Protein AF-A0A914H4F0-F1 (afdb_monomer_lite)

Organism: Globodera rostochiensis (NCBI:txid31243)

Sequence (160 aa):
MLCNVCWDEVPTEHLCFCDCSMVPKSESDGSGVNDNDSNRTVPMITKVPTSRSMPSVRNVWCSTRRQHTKKCHSQSLDLGCVACCHKCNCTVGMDVPPEQEQKFCCPKCNCAFCRKCDEEWKEEHNELSCEQFAKQQQQKSDRRQLLLYRTHRDSRFKSW

Structure (mmCIF, N/CA/C/O backbone):
data_AF-A0A914H4F0-F1
#
_entry.id   AF-A0A914H4F0-F1
#
loop_
_atom_site.group_PDB
_atom_site.id
_atom_site.type_symbol
_atom_site.label_atom_id
_atom_site.label_alt_id
_atom_site.label_comp_id
_atom_site.label_asym_id
_atom_site.label_entity_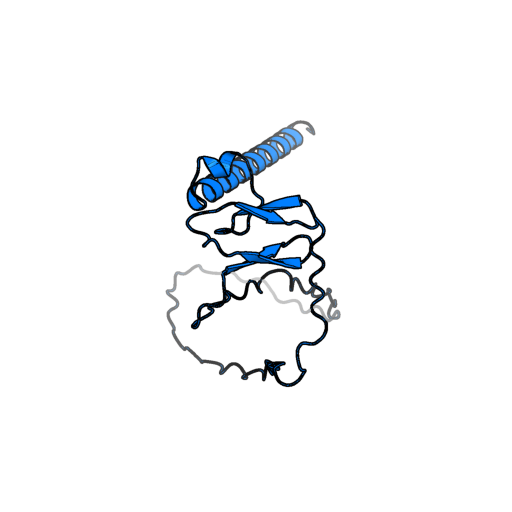id
_atom_site.label_seq_id
_atom_site.pdbx_PDB_ins_code
_atom_site.Cartn_x
_atom_site.Cartn_y
_atom_site.Cartn_z
_atom_site.occupancy
_atom_site.B_iso_or_equiv
_atom_site.auth_seq_id
_atom_site.auth_comp_id
_atom_site.auth_asym_id
_atom_site.auth_atom_id
_atom_site.pdbx_PDB_model_num
ATOM 1 N N . MET A 1 1 ? -4.370 -4.353 -28.237 1.00 38.41 1 MET A N 1
ATOM 2 C CA . MET A 1 1 ? -2.964 -4.796 -28.316 1.00 38.41 1 MET A CA 1
ATOM 3 C C . MET A 1 1 ? -2.755 -5.807 -27.204 1.00 38.41 1 MET A C 1
ATOM 5 O O . MET A 1 1 ? -2.729 -5.426 -26.044 1.00 38.41 1 MET A O 1
ATOM 9 N N . LEU A 1 2 ? -2.782 -7.092 -27.550 1.00 39.50 2 LEU A N 1
ATOM 10 C CA . LEU A 1 2 ? -2.635 -8.212 -26.621 1.00 39.50 2 LEU A CA 1
ATOM 11 C C . LEU A 1 2 ? -1.163 -8.618 -26.633 1.00 39.50 2 LEU A C 1
ATOM 13 O O . LEU A 1 2 ? -0.684 -9.082 -27.662 1.00 39.50 2 LEU A O 1
ATOM 17 N N . CYS A 1 3 ? -0.454 -8.424 -25.523 1.00 32.09 3 CYS A N 1
ATOM 18 C CA . CYS A 1 3 ? 0.887 -8.971 -25.360 1.00 32.09 3 CYS A CA 1
ATOM 19 C C . CYS A 1 3 ? 0.783 -10.226 -24.487 1.00 32.09 3 CYS A C 1
ATOM 21 O O . CYS A 1 3 ? 0.817 -10.154 -23.260 1.00 32.09 3 CYS A O 1
ATOM 23 N N . ASN A 1 4 ? 0.574 -11.368 -25.143 1.00 44.97 4 ASN A N 1
ATOM 24 C CA . ASN A 1 4 ? 0.805 -12.684 -24.561 1.00 44.97 4 ASN A CA 1
ATOM 25 C C . ASN A 1 4 ? 2.294 -12.991 -24.731 1.00 44.97 4 ASN A C 1
ATOM 27 O O . ASN A 1 4 ? 2.702 -13.481 -25.779 1.00 44.97 4 ASN A O 1
ATOM 31 N N . VAL A 1 5 ? 3.102 -12.693 -23.715 1.00 45.94 5 VAL A N 1
ATOM 32 C CA . VAL A 1 5 ? 4.416 -13.331 -23.577 1.00 45.94 5 VAL A CA 1
ATOM 33 C C . VAL A 1 5 ? 4.219 -14.505 -22.630 1.00 45.94 5 VAL A C 1
ATOM 35 O O . VAL A 1 5 ? 4.210 -14.349 -21.407 1.00 45.94 5 VAL A O 1
ATOM 38 N N . CYS A 1 6 ? 3.967 -15.672 -23.218 1.00 43.31 6 CYS A N 1
ATOM 39 C CA . CYS A 1 6 ? 4.097 -16.946 -22.532 1.00 43.31 6 CYS A CA 1
ATOM 40 C C . CYS A 1 6 ? 5.592 -17.177 -22.292 1.00 43.31 6 CYS A C 1
ATOM 42 O O . CYS A 1 6 ? 6.372 -17.209 -23.239 1.00 43.31 6 CYS A O 1
ATOM 44 N N . TRP A 1 7 ? 5.984 -17.296 -21.026 1.00 46.22 7 TRP A N 1
ATOM 45 C CA . TRP A 1 7 ? 7.289 -17.824 -20.633 1.00 46.22 7 TRP A CA 1
ATOM 46 C C . TRP A 1 7 ? 7.226 -19.354 -20.709 1.00 46.22 7 TRP A C 1
ATOM 48 O O . TRP A 1 7 ? 7.213 -20.028 -19.683 1.00 46.22 7 TRP A O 1
ATOM 58 N N . ASP A 1 8 ? 7.106 -19.889 -21.919 1.00 52.81 8 ASP A N 1
ATOM 59 C CA . ASP A 1 8 ? 7.378 -21.298 -22.190 1.00 52.81 8 ASP A CA 1
ATOM 60 C C . ASP A 1 8 ? 8.824 -21.377 -22.690 1.00 52.81 8 ASP A C 1
ATOM 62 O O . ASP A 1 8 ? 9.210 -20.619 -23.574 1.00 52.81 8 ASP A O 1
ATOM 66 N N . GLU A 1 9 ? 9.612 -22.274 -22.096 1.00 51.19 9 GLU A N 1
ATOM 67 C CA . GLU A 1 9 ? 11.025 -22.554 -22.410 1.00 51.19 9 GLU A CA 1
ATOM 68 C C . GLU A 1 9 ? 12.076 -21.654 -21.732 1.00 51.19 9 GLU A C 1
ATOM 70 O O . GLU A 1 9 ? 12.953 -21.073 -22.367 1.00 51.19 9 GLU A O 1
ATOM 75 N N . VAL A 1 10 ? 12.069 -21.616 -20.393 1.00 51.47 10 VAL A N 1
ATOM 76 C CA . VAL A 1 10 ? 13.329 -21.407 -19.657 1.00 51.47 10 VAL A CA 1
ATOM 77 C C . VAL A 1 10 ? 14.014 -22.772 -19.511 1.00 51.47 10 VAL A C 1
ATOM 79 O O . VAL A 1 10 ? 13.406 -23.674 -18.928 1.00 51.47 10 VAL A O 1
ATOM 82 N N . PRO A 1 11 ? 15.254 -22.955 -20.004 1.00 56.09 11 PRO A N 1
ATOM 83 C CA . PRO A 1 11 ? 16.016 -24.181 -19.802 1.00 56.09 11 PRO A CA 1
ATOM 84 C C . PRO A 1 11 ? 16.130 -24.500 -18.307 1.00 56.09 11 PRO A C 1
ATOM 86 O O . PRO A 1 11 ? 16.567 -23.672 -17.504 1.00 56.09 11 PRO A O 1
ATOM 89 N N . THR A 1 12 ? 15.758 -25.721 -17.920 1.00 55.56 12 THR A N 1
ATOM 90 C CA . THR A 1 12 ? 15.805 -26.232 -16.536 1.00 55.56 12 THR A CA 1
ATOM 91 C C . THR A 1 12 ? 17.198 -26.191 -15.893 1.00 55.56 12 THR A C 1
ATOM 93 O O . THR A 1 12 ? 17.323 -26.373 -14.687 1.00 55.56 12 THR A O 1
ATOM 96 N N . GLU A 1 13 ? 18.243 -25.914 -16.668 1.00 58.00 13 GLU A N 1
ATOM 97 C CA . GLU A 1 13 ? 19.637 -25.819 -16.228 1.00 58.00 13 GLU A CA 1
ATOM 98 C C . GLU A 1 13 ? 20.000 -24.506 -15.504 1.00 58.00 13 GLU A C 1
ATOM 100 O O . GLU A 1 13 ? 21.076 -24.412 -14.920 1.00 58.00 13 GLU A O 1
ATOM 105 N N . HIS A 1 14 ? 19.077 -23.539 -15.422 1.00 51.06 14 HIS A N 1
ATOM 106 C CA . HIS A 1 14 ? 19.226 -22.327 -14.597 1.00 51.06 14 HIS A CA 1
ATOM 107 C C . HIS A 1 14 ? 18.210 -22.219 -13.447 1.00 51.06 14 HIS A C 1
ATOM 109 O O . HIS A 1 14 ? 18.012 -21.143 -12.875 1.00 51.06 14 HIS A O 1
ATOM 115 N N . LEU A 1 15 ? 17.581 -23.330 -13.052 1.00 49.28 15 LEU A N 1
ATOM 116 C CA . LEU A 1 15 ? 16.865 -23.395 -11.780 1.00 49.28 15 LEU A CA 1
ATOM 117 C C . LEU A 1 15 ? 17.890 -23.437 -10.644 1.00 49.28 15 LEU A C 1
ATOM 119 O O . LEU A 1 15 ? 18.342 -24.502 -10.228 1.00 49.28 15 LEU A O 1
ATOM 123 N N . CYS A 1 16 ? 18.250 -22.264 -10.122 1.00 46.62 16 CYS A N 1
ATOM 124 C CA . CYS A 1 16 ? 18.916 -22.160 -8.832 1.00 46.62 16 CYS A CA 1
ATOM 125 C C . CYS A 1 16 ? 17.994 -22.768 -7.766 1.00 46.62 16 CYS A C 1
ATOM 127 O O . CYS A 1 16 ? 17.119 -22.095 -7.217 1.00 46.62 16 CYS A O 1
ATOM 129 N N . PHE A 1 17 ? 18.188 -24.050 -7.463 1.00 41.19 17 PHE A N 1
ATOM 130 C CA . PHE A 1 17 ? 17.743 -24.626 -6.208 1.00 41.19 17 PHE A CA 1
ATOM 131 C C . PHE A 1 17 ? 18.483 -23.871 -5.103 1.00 41.19 17 PHE A C 1
ATOM 133 O O . PHE A 1 17 ? 19.642 -24.145 -4.803 1.00 41.19 17 PHE A O 1
ATOM 140 N N . CYS A 1 18 ? 17.821 -22.880 -4.501 1.00 43.97 18 CYS A N 1
ATOM 141 C CA . CYS A 1 18 ? 18.182 -22.439 -3.162 1.00 43.97 18 CYS A CA 1
ATOM 142 C C . CYS A 1 18 ? 17.870 -23.600 -2.224 1.00 43.97 18 CYS A C 1
ATOM 144 O O . CYS A 1 18 ? 16.804 -23.651 -1.606 1.00 43.97 18 CYS A O 1
ATOM 146 N N . ASP A 1 19 ? 18.804 -24.543 -2.160 1.00 39.69 19 ASP A N 1
ATOM 147 C CA . ASP A 1 19 ? 18.844 -25.573 -1.150 1.00 39.69 19 ASP A CA 1
ATOM 148 C C . ASP A 1 19 ? 18.982 -24.841 0.185 1.00 39.69 19 ASP A C 1
ATOM 150 O O . ASP A 1 19 ? 20.044 -24.340 0.563 1.00 39.69 19 ASP A O 1
ATOM 154 N N . CYS A 1 20 ? 17.848 -24.645 0.856 1.00 42.12 20 CYS A N 1
ATOM 155 C CA . CYS A 1 20 ? 17.791 -24.097 2.198 1.00 42.12 20 CYS A CA 1
ATOM 156 C C . CYS A 1 20 ? 18.299 -25.181 3.150 1.00 42.12 20 CYS A C 1
ATOM 158 O O . CYS A 1 20 ? 17.543 -25.691 3.975 1.00 42.12 20 CYS A O 1
ATOM 160 N N . SER A 1 21 ? 19.580 -25.535 3.022 1.00 44.53 21 SER A N 1
ATOM 161 C CA . SER A 1 21 ? 20.319 -26.226 4.062 1.00 44.53 21 SER A CA 1
ATOM 162 C C . SER A 1 21 ? 20.188 -25.362 5.303 1.00 44.53 21 SER A C 1
ATOM 164 O O . SER A 1 21 ? 20.742 -24.264 5.389 1.00 44.53 21 SER A O 1
ATOM 166 N N . MET A 1 22 ? 19.341 -25.815 6.223 1.00 50.06 22 MET A N 1
ATOM 167 C CA . MET A 1 22 ? 19.178 -25.190 7.518 1.00 50.06 22 MET A CA 1
ATOM 168 C C . MET A 1 22 ? 20.540 -25.235 8.196 1.00 50.06 22 MET A C 1
ATOM 170 O O . MET A 1 22 ? 20.960 -26.282 8.677 1.00 50.06 22 MET A O 1
ATOM 174 N N . VAL A 1 23 ? 21.248 -24.108 8.201 1.00 53.09 23 VAL A N 1
ATOM 175 C CA . VAL A 1 23 ? 22.393 -23.924 9.085 1.00 53.09 23 VAL A CA 1
ATOM 176 C C . VAL A 1 23 ? 21.824 -24.038 10.500 1.00 53.09 23 VAL A C 1
ATOM 178 O O . VAL A 1 23 ? 20.958 -23.227 10.852 1.00 53.09 23 VAL A O 1
ATOM 181 N N . PRO A 1 24 ? 22.215 -25.047 11.301 1.00 51.94 24 PRO A N 1
ATOM 182 C CA . PRO A 1 24 ? 21.805 -25.093 12.692 1.00 51.94 24 PRO A CA 1
ATOM 183 C C . PRO A 1 24 ? 22.274 -23.795 13.348 1.00 51.94 24 PRO A C 1
ATOM 185 O O . PRO A 1 24 ? 23.445 -23.426 13.258 1.00 51.94 24 PRO A O 1
ATOM 188 N N . LYS A 1 25 ? 21.326 -23.065 13.941 1.00 51.50 25 LYS A N 1
ATOM 189 C CA . LYS A 1 25 ? 21.609 -21.882 14.752 1.00 51.50 25 LYS A CA 1
ATOM 190 C C . LYS A 1 25 ? 22.612 -22.289 15.823 1.00 51.50 25 LYS A C 1
ATOM 192 O O . LYS A 1 25 ? 22.267 -23.058 16.713 1.00 51.50 25 LYS A O 1
ATOM 197 N N . SER A 1 26 ? 23.825 -21.763 15.732 1.00 64.56 26 SER A N 1
ATOM 198 C CA . SER A 1 26 ? 24.769 -21.765 16.837 1.00 64.56 26 SER A CA 1
ATOM 199 C C . SER A 1 26 ? 24.114 -21.017 17.995 1.00 64.56 26 SER A C 1
ATOM 201 O O . SER A 1 26 ? 23.780 -19.836 17.871 1.00 64.56 26 SER A O 1
ATOM 203 N N . GLU A 1 27 ? 23.864 -21.726 19.087 1.00 52.28 27 GLU A N 1
ATOM 204 C CA . GLU A 1 27 ? 23.436 -21.148 20.352 1.00 52.28 27 GLU A CA 1
ATOM 205 C C . GLU A 1 27 ? 24.619 -20.349 20.904 1.00 52.28 27 GLU A C 1
ATOM 207 O O . GLU A 1 27 ? 25.618 -20.901 21.358 1.00 52.28 27 GLU A O 1
ATOM 212 N N . SER A 1 28 ? 24.555 -19.027 20.764 1.00 65.12 28 SER A N 1
ATOM 213 C CA . SER A 1 28 ? 25.508 -18.126 21.400 1.00 65.12 28 SER A CA 1
ATOM 214 C C . SER A 1 28 ? 25.065 -17.912 22.843 1.00 65.12 28 SER A C 1
ATOM 216 O O . SER A 1 28 ? 24.189 -17.086 23.106 1.00 65.12 28 SER A O 1
ATOM 218 N N . ASP A 1 29 ? 25.675 -18.653 23.767 1.00 56.97 29 ASP A N 1
ATOM 219 C CA . ASP A 1 29 ? 25.599 -18.406 25.206 1.00 56.97 29 ASP A CA 1
ATOM 220 C C . ASP A 1 29 ? 26.233 -17.046 25.537 1.00 56.97 29 ASP A C 1
ATOM 222 O O . ASP A 1 29 ? 27.433 -16.908 25.774 1.00 56.97 29 ASP A O 1
ATOM 226 N N . GLY A 1 30 ? 25.405 -16.004 25.515 1.00 55.81 30 GLY A N 1
ATOM 227 C CA . GLY A 1 30 ? 25.743 -14.670 25.994 1.00 55.81 30 GLY A CA 1
ATOM 228 C C . GLY A 1 30 ? 25.376 -14.526 27.464 1.00 55.81 30 GLY A C 1
ATOM 229 O O . GLY A 1 30 ? 24.284 -14.062 27.786 1.00 55.81 30 GLY A O 1
ATOM 230 N N . SER A 1 31 ? 26.292 -14.915 28.351 1.00 58.12 31 SER A N 1
ATOM 231 C CA . SER A 1 31 ? 26.222 -14.604 29.780 1.00 58.12 31 SER A CA 1
ATOM 232 C C . SER A 1 31 ? 26.331 -13.089 29.996 1.00 58.12 31 SER A C 1
ATOM 234 O O . SER A 1 31 ? 27.234 -12.461 29.439 1.00 58.12 31 SER A O 1
ATOM 236 N N . GLY A 1 32 ? 25.471 -12.504 30.828 1.00 52.78 32 GLY A N 1
ATOM 237 C CA . GLY A 1 32 ? 25.530 -11.074 31.134 1.00 52.78 32 GLY A CA 1
ATOM 238 C C . GLY A 1 32 ? 24.548 -10.652 32.218 1.00 52.78 32 GLY A C 1
ATOM 239 O O . GLY A 1 32 ? 23.551 -10.001 31.937 1.00 52.78 32 GLY A O 1
ATOM 240 N N . VAL A 1 33 ? 24.853 -11.078 33.443 1.00 61.09 33 VAL A N 1
ATOM 241 C CA . VAL A 1 33 ? 24.340 -10.594 34.736 1.00 61.09 33 VAL A CA 1
ATOM 242 C C . VAL A 1 33 ? 24.132 -9.074 34.783 1.00 61.09 33 VAL A C 1
ATOM 244 O O . VAL A 1 33 ? 24.962 -8.329 34.265 1.00 61.09 33 VAL A O 1
ATOM 247 N N . ASN A 1 34 ? 23.049 -8.635 35.442 1.00 53.00 34 ASN A N 1
ATOM 248 C CA . ASN A 1 34 ? 23.068 -7.735 36.611 1.00 53.00 34 ASN A CA 1
ATOM 249 C C . ASN A 1 34 ? 21.627 -7.416 37.052 1.00 53.00 34 ASN A C 1
ATOM 251 O O . ASN A 1 34 ? 21.018 -6.448 36.595 1.00 53.00 34 ASN A O 1
ATOM 255 N N . ASP A 1 35 ? 21.102 -8.228 37.970 1.00 52.12 35 ASP A N 1
ATOM 256 C CA . ASP A 1 35 ? 19.924 -7.895 38.765 1.00 52.12 35 ASP A CA 1
ATOM 257 C C . ASP A 1 35 ? 20.312 -6.838 39.805 1.00 52.12 35 ASP A C 1
ATOM 259 O O . ASP A 1 35 ? 21.200 -7.064 40.628 1.00 52.12 35 ASP A O 1
ATOM 263 N N . ASN A 1 36 ? 19.656 -5.676 39.761 1.00 67.25 36 ASN A N 1
ATOM 264 C CA . ASN A 1 36 ? 19.693 -4.726 40.864 1.00 67.25 36 ASN A CA 1
ATOM 265 C C . ASN A 1 36 ? 18.436 -4.897 41.717 1.00 67.25 36 ASN A C 1
ATOM 267 O O . ASN A 1 36 ? 17.303 -4.755 41.253 1.00 67.25 36 ASN A O 1
ATOM 271 N N . ASP A 1 37 ? 18.710 -5.225 42.968 1.00 51.16 37 ASP A N 1
ATOM 272 C CA . ASP A 1 37 ? 17.818 -5.612 44.041 1.00 51.16 37 ASP A CA 1
ATOM 273 C C . ASP A 1 37 ? 17.066 -4.394 44.602 1.00 51.16 37 ASP A C 1
ATOM 275 O O . ASP A 1 37 ? 17.653 -3.345 44.883 1.00 51.16 37 ASP A O 1
ATOM 279 N N . SER A 1 38 ? 15.755 -4.517 44.797 1.00 63.28 38 SER A N 1
ATOM 280 C CA . SER A 1 38 ? 15.000 -3.650 45.707 1.00 63.28 38 SER A CA 1
ATOM 281 C C . SER A 1 38 ? 13.746 -4.368 46.193 1.00 63.28 38 SER A C 1
ATOM 283 O O . SER A 1 38 ? 12.627 -4.126 45.751 1.00 63.28 38 SER A O 1
ATOM 285 N N . ASN A 1 39 ? 13.990 -5.276 47.137 1.00 65.44 39 ASN A N 1
ATOM 286 C CA . ASN A 1 39 ? 13.369 -5.286 48.460 1.00 65.44 39 ASN A CA 1
ATOM 287 C C . ASN A 1 39 ? 11.844 -5.053 48.522 1.00 65.44 39 ASN A C 1
ATOM 289 O O . ASN A 1 39 ? 11.372 -3.914 48.583 1.00 65.44 39 ASN A O 1
ATOM 293 N N . ARG A 1 40 ? 11.075 -6.139 48.696 1.00 51.97 40 ARG A N 1
ATOM 294 C CA . ARG A 1 40 ? 9.855 -6.066 49.512 1.00 51.97 40 ARG A CA 1
ATOM 295 C C . ARG A 1 40 ? 9.515 -7.385 50.206 1.00 51.97 40 ARG A C 1
ATOM 297 O O . ARG A 1 40 ? 9.262 -8.409 49.581 1.00 51.97 40 ARG A O 1
ATOM 304 N N . THR A 1 41 ? 9.503 -7.287 51.527 1.00 57.72 41 THR A N 1
ATOM 305 C CA . THR A 1 41 ? 9.295 -8.315 52.547 1.00 57.72 41 THR A CA 1
ATOM 306 C C . THR A 1 41 ? 7.896 -8.962 52.538 1.00 57.72 41 THR A C 1
ATOM 308 O O . THR A 1 41 ? 6.893 -8.322 52.229 1.00 57.72 41 THR A O 1
ATOM 311 N N . VAL A 1 42 ? 7.907 -10.244 52.926 1.00 54.25 42 VAL A N 1
ATOM 312 C CA . VAL A 1 42 ? 6.892 -11.326 53.023 1.00 54.25 42 VAL A CA 1
ATOM 313 C C . VAL A 1 42 ? 5.668 -11.014 53.932 1.00 54.25 42 VAL A C 1
ATOM 315 O O . VAL A 1 42 ? 5.738 -10.070 54.719 1.00 54.25 42 VAL A O 1
ATOM 318 N N . PRO A 1 43 ? 4.567 -11.813 53.908 1.00 61.06 43 PRO A N 1
ATOM 319 C CA . PRO A 1 43 ? 4.521 -13.018 54.760 1.00 61.06 43 PRO A CA 1
ATOM 320 C C . PRO A 1 43 ? 3.870 -14.284 54.149 1.00 61.06 43 PRO A C 1
ATOM 322 O O . PRO A 1 43 ? 3.130 -14.254 53.169 1.00 61.06 43 PRO A O 1
ATOM 325 N N . MET A 1 44 ? 4.223 -15.410 54.779 1.00 53.19 44 MET A N 1
ATOM 326 C CA . MET A 1 44 ? 3.903 -16.809 54.472 1.00 53.19 44 MET A CA 1
ATOM 327 C C . MET A 1 44 ? 2.418 -17.170 54.581 1.00 53.19 44 MET A C 1
ATOM 329 O O . MET A 1 44 ? 1.819 -16.840 55.599 1.00 53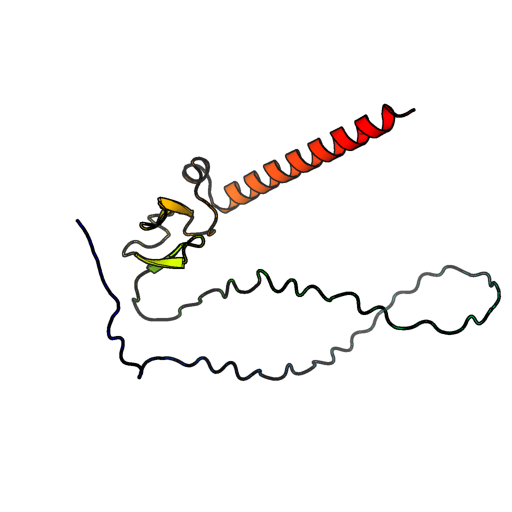.19 44 MET A O 1
ATOM 333 N N . ILE A 1 45 ? 1.901 -18.005 53.660 1.00 48.09 45 ILE A N 1
ATOM 334 C CA . ILE A 1 45 ? 0.775 -18.929 53.914 1.00 48.09 45 ILE A CA 1
ATOM 335 C C . ILE A 1 45 ? 0.960 -20.250 53.125 1.00 48.09 45 ILE A C 1
ATOM 337 O O . ILE A 1 45 ? 0.965 -20.280 51.900 1.00 48.09 45 ILE A O 1
ATOM 341 N N . THR A 1 46 ? 1.156 -21.315 53.905 1.00 44.59 46 THR A N 1
ATOM 342 C CA . THR A 1 46 ? 0.642 -22.701 53.843 1.00 44.59 46 THR A CA 1
ATOM 343 C C . THR A 1 46 ? 0.526 -23.472 52.513 1.00 44.59 46 THR A C 1
ATOM 345 O O . THR A 1 46 ? -0.207 -23.123 51.595 1.00 44.59 46 THR A O 1
ATOM 348 N N . LYS A 1 47 ? 1.186 -24.641 52.501 1.00 53.56 47 LYS A N 1
ATOM 349 C CA . LYS A 1 47 ? 1.148 -25.699 51.478 1.00 53.56 47 LYS A CA 1
ATOM 350 C C . LYS A 1 47 ? -0.173 -26.488 51.503 1.00 53.56 47 LYS A C 1
ATOM 352 O O . LYS A 1 47 ? -0.597 -26.914 52.573 1.00 53.56 47 LYS A O 1
ATOM 357 N N . VAL A 1 48 ? -0.708 -26.814 50.323 1.00 60.88 48 VAL A N 1
ATOM 358 C CA . VAL A 1 48 ? -1.612 -27.957 50.075 1.00 60.88 48 VAL A CA 1
ATOM 359 C C . VAL A 1 48 ? -1.181 -28.623 48.758 1.00 60.88 48 VAL A C 1
ATOM 361 O O . VAL A 1 48 ? -0.972 -27.904 47.780 1.00 60.88 48 VAL A O 1
ATOM 364 N N . PRO A 1 49 ? -1.022 -29.959 48.686 1.00 58.22 49 PRO A N 1
ATOM 365 C CA . PRO A 1 49 ? -0.740 -30.649 47.436 1.00 58.22 49 PRO A CA 1
ATOM 366 C C . PR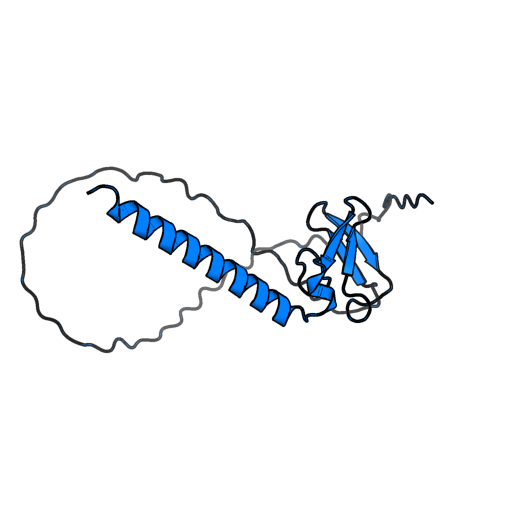O A 1 49 ? -2.053 -31.115 46.792 1.00 58.22 49 PRO A C 1
ATOM 368 O O . PRO A 1 49 ? -2.737 -31.976 47.339 1.00 58.22 49 PRO A O 1
ATOM 371 N N . THR A 1 50 ? -2.379 -30.591 45.608 1.00 55.34 50 THR A N 1
ATOM 372 C CA . THR A 1 50 ? -3.462 -31.132 44.773 1.00 55.34 50 THR A CA 1
ATOM 373 C C . THR A 1 50 ? -2.880 -31.681 43.481 1.00 55.34 50 THR A C 1
ATOM 375 O O . THR A 1 50 ? -2.179 -31.010 42.726 1.00 55.34 50 THR A O 1
ATOM 378 N N . SER A 1 51 ? -3.150 -32.961 43.291 1.00 56.38 51 SER A N 1
ATOM 379 C CA . SER A 1 51 ? -2.704 -33.843 42.232 1.00 56.38 51 SER A CA 1
ATOM 380 C C . SER A 1 51 ? -3.316 -33.522 40.863 1.00 56.38 51 SER A C 1
ATOM 382 O O . SER A 1 51 ? -4.490 -33.198 40.741 1.00 56.38 51 SER A O 1
ATOM 384 N N . ARG A 1 52 ? -2.468 -33.708 39.840 1.00 53.44 52 ARG A N 1
ATOM 385 C CA . ARG A 1 52 ? -2.729 -34.203 38.472 1.00 53.44 52 ARG A CA 1
ATOM 386 C C . ARG A 1 52 ? -4.022 -33.762 37.764 1.00 53.44 52 ARG A C 1
ATOM 388 O O . ARG A 1 52 ? -5.094 -34.292 38.023 1.00 53.44 52 ARG A O 1
ATOM 395 N N . SER A 1 53 ? -3.854 -33.011 36.674 1.00 47.69 53 SER A N 1
ATOM 396 C CA . SER A 1 53 ? -4.644 -33.206 35.451 1.00 47.69 53 SER A CA 1
ATOM 397 C C . SER A 1 53 ? -3.851 -32.758 34.215 1.00 47.69 53 SER A C 1
ATOM 399 O O . SER A 1 53 ? -2.988 -31.891 34.298 1.00 47.69 53 SER A O 1
ATOM 401 N N . MET A 1 54 ? -4.1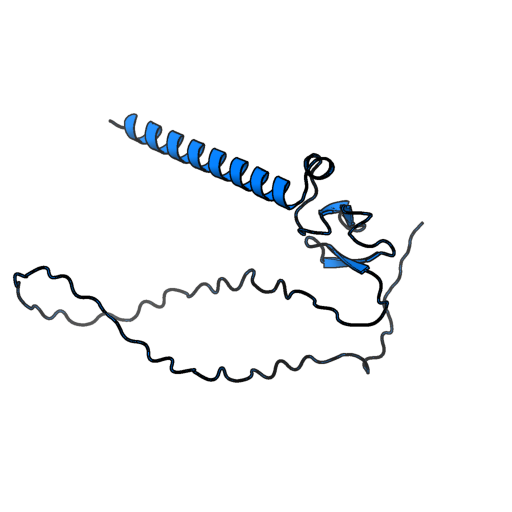00 -33.453 33.110 1.00 47.09 54 MET A N 1
ATOM 402 C CA . MET A 1 54 ? -3.295 -33.621 31.895 1.00 47.09 54 MET A CA 1
ATOM 403 C C . MET A 1 54 ? -3.049 -32.352 31.051 1.00 47.09 54 MET A C 1
ATOM 405 O O . MET A 1 54 ? -3.784 -31.371 31.176 1.00 47.09 54 MET A O 1
ATOM 409 N N . PRO A 1 55 ? -2.053 -32.371 30.136 1.00 45.44 55 PRO A N 1
ATOM 410 C CA . PRO A 1 55 ? -1.789 -31.256 29.234 1.00 45.44 55 PRO A CA 1
ATOM 411 C C . PRO A 1 55 ? -2.952 -31.053 28.258 1.00 45.44 55 PRO A C 1
ATOM 413 O O . PRO A 1 55 ? -3.255 -31.902 27.421 1.00 45.44 55 PRO A O 1
ATOM 416 N N . SER A 1 56 ? -3.593 -29.889 28.347 1.00 49.41 56 SER A N 1
ATOM 417 C CA . SER A 1 56 ? -4.492 -29.407 27.305 1.00 49.41 56 SER A CA 1
ATOM 418 C C . SER A 1 56 ? -3.641 -28.998 26.107 1.00 49.41 56 SER A C 1
ATOM 420 O O . SER A 1 56 ? -2.948 -27.980 26.137 1.00 49.41 56 SER A O 1
ATOM 422 N N . VAL A 1 57 ? -3.684 -29.819 25.059 1.00 53.72 57 VAL A N 1
ATOM 423 C CA . VAL A 1 57 ? -3.123 -29.529 23.739 1.00 53.72 57 VAL A CA 1
ATOM 424 C C . VAL A 1 57 ? -3.948 -28.395 23.129 1.00 53.72 57 VAL A C 1
ATOM 426 O O . VAL A 1 57 ? -4.878 -28.607 22.355 1.00 53.72 57 VAL A O 1
ATOM 429 N N . ARG A 1 58 ? -3.672 -27.158 23.547 1.00 47.47 58 ARG A N 1
ATOM 430 C CA . ARG A 1 58 ? -4.193 -25.976 22.870 1.00 47.47 58 ARG A CA 1
ATOM 431 C C . ARG A 1 58 ? -3.335 -25.749 21.643 1.00 47.47 58 ARG A C 1
ATOM 433 O O . ARG A 1 58 ? -2.192 -25.319 21.744 1.00 47.47 58 ARG A O 1
ATOM 440 N N . ASN A 1 59 ? -3.932 -26.099 20.510 1.00 44.44 59 ASN A N 1
ATOM 441 C CA . ASN A 1 59 ? -3.556 -25.751 19.150 1.00 44.44 59 ASN A CA 1
ATOM 442 C C . ASN A 1 59 ? -2.656 -24.513 19.103 1.00 44.44 59 ASN A C 1
ATOM 444 O O . ASN A 1 59 ? -3.123 -23.379 19.234 1.00 44.44 59 ASN A O 1
ATOM 448 N N . VAL A 1 60 ? -1.362 -24.754 18.891 1.00 41.66 60 VAL A N 1
ATOM 449 C CA . VAL A 1 60 ? -0.432 -23.740 18.412 1.00 41.66 60 VAL A CA 1
ATOM 450 C C . VAL A 1 60 ? -0.912 -23.394 17.013 1.00 41.66 60 VAL A C 1
ATOM 452 O O . VAL A 1 60 ? -0.588 -24.057 16.030 1.00 41.66 60 VAL A O 1
ATOM 455 N N . TRP A 1 61 ? -1.775 -22.388 16.930 1.00 38.41 61 TRP A N 1
ATOM 456 C CA . TRP A 1 61 ? -2.109 -21.772 15.666 1.00 38.41 61 TRP A CA 1
ATOM 457 C C . TRP A 1 61 ? -0.823 -21.110 15.183 1.00 38.41 61 TRP A C 1
ATOM 459 O O . TRP A 1 61 ? -0.434 -20.044 15.662 1.00 38.41 61 TRP A O 1
ATOM 469 N N . CYS A 1 62 ? -0.116 -21.807 14.293 1.00 37.81 62 CYS A N 1
ATOM 470 C CA . CYS A 1 62 ? 1.033 -21.288 13.574 1.00 37.81 62 CYS A CA 1
ATOM 471 C C . CYS A 1 62 ? 0.577 -20.048 12.800 1.00 37.81 62 CYS A C 1
ATOM 473 O O . CYS A 1 62 ? 0.105 -20.121 11.666 1.00 37.81 62 CYS A O 1
ATOM 475 N N . SER A 1 63 ? 0.708 -18.888 13.436 1.00 37.47 63 SER A N 1
ATOM 476 C CA . SER A 1 63 ? 0.666 -17.581 12.794 1.00 37.47 63 SER A CA 1
ATOM 477 C C . SER A 1 63 ? 1.966 -17.380 12.018 1.00 37.47 63 SER A C 1
ATOM 479 O O . SER A 1 63 ? 2.697 -16.422 12.232 1.00 37.47 63 SER A O 1
ATOM 481 N N . THR A 1 64 ? 2.273 -18.286 11.092 1.00 45.81 64 THR A N 1
ATOM 482 C CA . THR A 1 64 ? 3.388 -18.147 10.148 1.00 45.81 64 THR A CA 1
ATOM 483 C C . THR A 1 64 ? 2.923 -17.315 8.953 1.00 45.81 64 THR A C 1
ATOM 485 O O . THR A 1 64 ? 3.093 -17.681 7.793 1.00 45.81 64 THR A O 1
ATOM 488 N N . ARG A 1 65 ? 2.254 -16.188 9.227 1.00 48.84 65 ARG A N 1
ATOM 489 C CA . ARG A 1 65 ? 1.775 -15.251 8.210 1.00 48.84 65 ARG A CA 1
ATOM 490 C C . ARG A 1 65 ? 2.486 -13.918 8.411 1.00 48.84 65 ARG A C 1
ATOM 492 O O . ARG A 1 65 ? 2.228 -13.230 9.388 1.00 48.84 65 ARG A O 1
ATOM 499 N N . ARG A 1 66 ? 3.313 -13.565 7.419 1.00 48.44 66 ARG A N 1
ATOM 500 C CA . ARG A 1 66 ? 4.044 -12.294 7.226 1.00 48.44 66 ARG A CA 1
ATOM 501 C C . ARG A 1 66 ? 5.335 -12.103 8.029 1.00 48.44 66 ARG A C 1
ATOM 503 O O . ARG A 1 66 ? 5.389 -11.229 8.877 1.00 48.44 66 ARG A O 1
ATOM 510 N N . GLN A 1 67 ? 6.407 -12.811 7.669 1.00 43.69 67 GLN A N 1
ATOM 511 C CA . GLN A 1 67 ? 7.773 -12.254 7.799 1.00 43.69 67 GLN A CA 1
ATOM 512 C C . GLN A 1 67 ? 8.695 -12.547 6.599 1.00 43.69 67 GLN A C 1
ATOM 514 O O . GLN A 1 67 ? 9.882 -12.255 6.640 1.00 43.69 67 GLN A O 1
ATOM 519 N N . HIS A 1 68 ? 8.164 -13.048 5.480 1.00 44.22 68 HIS A N 1
ATOM 520 C CA . HIS A 1 68 ? 8.935 -13.214 4.243 1.00 44.22 68 HIS A CA 1
ATOM 521 C C . HIS A 1 68 ? 8.620 -12.114 3.221 1.00 44.22 68 HIS A C 1
ATOM 523 O O . HIS A 1 68 ? 8.338 -12.397 2.065 1.00 44.22 68 HIS A O 1
ATOM 529 N N . THR A 1 69 ? 8.728 -10.843 3.608 1.00 46.97 69 THR A N 1
ATOM 530 C CA . THR A 1 69 ? 9.231 -9.845 2.652 1.00 46.97 69 THR A CA 1
ATOM 531 C C . THR A 1 69 ? 10.749 -9.941 2.722 1.00 46.97 69 THR A C 1
ATOM 533 O O . THR A 1 69 ? 11.420 -9.104 3.326 1.00 46.97 69 THR A O 1
ATOM 536 N N . LYS A 1 70 ? 11.288 -11.051 2.194 1.00 46.50 70 LYS A N 1
ATOM 537 C CA . LYS A 1 70 ? 12.719 -11.170 1.921 1.00 46.50 70 LYS A CA 1
ATOM 538 C C . LYS A 1 70 ? 13.048 -9.979 1.035 1.00 46.50 70 LYS A C 1
ATOM 540 O O . LYS A 1 70 ? 12.611 -9.919 -0.107 1.00 46.50 70 LYS A O 1
ATOM 545 N N . LYS A 1 71 ? 13.737 -9.006 1.621 1.00 44.91 71 LYS A N 1
ATOM 546 C CA . LYS A 1 71 ? 14.301 -7.848 0.946 1.00 44.91 71 LYS A CA 1
ATOM 547 C C . LYS A 1 71 ? 15.161 -8.412 -0.182 1.00 44.91 71 LYS A C 1
ATOM 549 O O . LYS A 1 71 ? 16.213 -8.985 0.095 1.00 44.91 71 LYS A O 1
ATOM 554 N N . CYS A 1 72 ? 14.668 -8.358 -1.417 1.00 44.75 72 CYS A N 1
ATOM 555 C CA . CYS A 1 72 ? 15.426 -8.740 -2.599 1.00 44.75 72 CYS A CA 1
ATOM 556 C C . CYS A 1 72 ? 16.563 -7.725 -2.751 1.00 44.75 72 CYS A C 1
ATOM 558 O O . CYS A 1 72 ? 16.443 -6.745 -3.474 1.00 44.75 72 CYS A O 1
ATOM 560 N N . HIS A 1 73 ? 17.649 -7.917 -2.003 1.00 42.47 73 HIS A N 1
ATOM 561 C CA . HIS A 1 73 ? 18.921 -7.260 -2.263 1.00 42.47 73 HIS A CA 1
ATOM 562 C C . HIS A 1 73 ? 19.519 -7.933 -3.501 1.00 42.47 73 HIS A C 1
ATOM 564 O O . HIS A 1 73 ? 20.354 -8.828 -3.402 1.00 42.47 73 HIS A O 1
ATOM 570 N N . SER A 1 74 ? 19.033 -7.540 -4.675 1.00 48.72 74 SER A N 1
ATOM 571 C CA . SER A 1 74 ? 19.660 -7.847 -5.954 1.00 48.72 74 SER A CA 1
ATOM 572 C C . SER A 1 74 ? 20.912 -6.984 -6.081 1.00 48.72 74 SER A C 1
ATOM 574 O O . SER A 1 74 ? 20.848 -5.812 -6.451 1.00 48.72 74 SER A O 1
ATOM 576 N N . GLN A 1 75 ? 22.060 -7.545 -5.710 1.00 50.28 75 GLN A N 1
ATOM 577 C CA . GLN A 1 75 ? 23.331 -7.041 -6.206 1.00 50.28 75 GLN A CA 1
ATOM 578 C C . GLN A 1 75 ? 23.529 -7.575 -7.629 1.00 50.28 75 GLN A C 1
ATOM 580 O O . GLN A 1 75 ? 23.518 -8.785 -7.831 1.00 50.28 75 GLN A O 1
ATOM 585 N N . SER A 1 76 ? 23.808 -6.654 -8.552 1.00 56.06 76 SER A N 1
ATOM 586 C CA . SER A 1 76 ? 24.515 -6.868 -9.821 1.00 56.06 76 SER A CA 1
ATOM 587 C C . SER A 1 76 ? 23.707 -7.205 -11.084 1.00 56.06 76 SER A C 1
ATOM 589 O O . SER A 1 76 ? 22.897 -8.128 -11.113 1.00 56.06 76 SER A O 1
ATOM 591 N N . LEU A 1 77 ? 24.116 -6.481 -12.138 1.00 49.00 77 LEU A N 1
ATOM 592 C CA . LEU A 1 77 ? 23.754 -6.511 -13.561 1.00 49.00 77 LEU A CA 1
ATOM 593 C C . LEU A 1 77 ? 22.406 -5.860 -13.875 1.00 49.00 77 LEU A C 1
ATOM 595 O O . LEU A 1 77 ? 21.474 -6.008 -13.099 1.00 49.00 77 LEU A O 1
ATOM 599 N N . ASP A 1 78 ? 22.341 -5.112 -14.985 1.00 61.22 78 ASP A N 1
ATOM 600 C CA . ASP A 1 78 ? 21.203 -4.344 -15.534 1.00 61.22 78 ASP A CA 1
ATOM 601 C C . ASP A 1 78 ? 19.948 -5.201 -15.838 1.00 61.22 78 ASP A C 1
ATOM 603 O O . ASP A 1 78 ? 19.363 -5.162 -16.919 1.00 61.22 78 ASP A O 1
ATOM 607 N N . LEU A 1 79 ? 19.517 -6.023 -14.884 1.00 60.41 79 LEU A N 1
ATOM 608 C CA . LEU A 1 79 ? 18.224 -6.673 -14.864 1.00 60.41 79 LEU A CA 1
ATOM 609 C C . LEU A 1 79 ? 17.217 -5.593 -14.479 1.00 60.41 79 LEU A C 1
ATOM 611 O O . LEU A 1 79 ? 17.179 -5.149 -13.331 1.00 60.41 79 LEU A O 1
ATOM 615 N N . GLY A 1 80 ? 16.442 -5.154 -15.470 1.00 73.06 80 GLY A N 1
ATOM 616 C CA . GLY A 1 80 ? 15.430 -4.109 -15.334 1.00 73.06 80 GLY A CA 1
ATOM 617 C C . GLY A 1 80 ? 14.547 -4.261 -14.093 1.00 73.06 80 GLY A C 1
ATOM 618 O O . GLY A 1 80 ? 14.362 -5.347 -13.541 1.00 73.06 80 GLY A O 1
ATOM 619 N N . CYS A 1 81 ? 13.988 -3.141 -13.638 1.00 84.88 81 CYS A N 1
ATOM 620 C CA . CYS A 1 81 ? 13.185 -3.095 -12.424 1.00 84.88 81 CYS A CA 1
ATOM 621 C C . CYS A 1 81 ? 11.944 -3.982 -12.572 1.00 84.88 81 CYS A C 1
ATOM 623 O O . CYS A 1 81 ? 11.036 -3.671 -13.336 1.00 84.88 81 CYS A O 1
ATOM 625 N N . VAL A 1 82 ? 11.859 -5.069 -11.810 1.00 90.62 82 VAL A N 1
ATOM 626 C CA . VAL A 1 82 ? 10.683 -5.944 -11.814 1.00 90.62 82 VAL A CA 1
ATOM 627 C C . VAL A 1 82 ? 9.727 -5.543 -10.688 1.00 90.62 82 VAL A C 1
ATOM 629 O O . VAL A 1 82 ? 10.133 -5.444 -9.532 1.00 90.62 82 VAL A O 1
ATOM 632 N N . ALA A 1 83 ? 8.449 -5.334 -11.012 1.00 92.06 83 ALA A N 1
ATOM 633 C CA . ALA A 1 83 ? 7.382 -5.063 -10.050 1.00 92.06 83 ALA A CA 1
ATOM 634 C C . ALA A 1 83 ? 6.416 -6.253 -9.951 1.00 92.06 83 ALA A C 1
ATOM 636 O O . ALA A 1 83 ? 6.040 -6.853 -10.960 1.00 92.06 83 ALA A O 1
ATOM 637 N N . CYS A 1 84 ? 5.976 -6.578 -8.733 1.00 93.25 84 CYS A N 1
ATOM 638 C CA . CYS A 1 84 ? 5.081 -7.704 -8.465 1.00 93.25 84 CYS A CA 1
ATOM 639 C C . CYS A 1 84 ? 3.785 -7.233 -7.798 1.00 93.25 84 CYS A C 1
ATOM 641 O O . CYS A 1 84 ? 3.805 -6.528 -6.794 1.00 93.25 84 CYS A O 1
ATOM 643 N N . CYS A 1 85 ? 2.632 -7.664 -8.310 1.00 95.50 85 CYS A N 1
ATOM 644 C CA . CYS A 1 85 ? 1.341 -7.358 -7.695 1.00 95.50 85 CYS A CA 1
ATOM 645 C C . CYS A 1 85 ? 1.047 -8.271 -6.494 1.00 95.50 85 CYS A C 1
ATOM 647 O O . CYS A 1 85 ? 0.887 -9.474 -6.671 1.00 95.50 85 CYS A O 1
ATOM 649 N N . HIS A 1 86 ? 0.816 -7.711 -5.303 1.00 92.31 86 HIS A N 1
ATOM 650 C CA . HIS A 1 86 ? 0.492 -8.500 -4.100 1.00 92.31 86 HIS A CA 1
ATOM 651 C C . HIS A 1 86 ? -0.878 -9.194 -4.111 1.00 92.31 86 HIS A C 1
ATOM 653 O O . HIS A 1 86 ? -1.101 -10.114 -3.328 1.00 92.31 86 HIS A O 1
ATOM 659 N N . LYS A 1 87 ? -1.820 -8.759 -4.963 1.00 94.75 87 LYS A N 1
ATOM 660 C CA . LYS A 1 87 ? -3.160 -9.370 -5.041 1.00 94.75 87 LYS A CA 1
ATOM 661 C C . LYS A 1 87 ? -3.208 -10.591 -5.960 1.00 94.75 87 LYS A C 1
ATOM 663 O O . LYS A 1 87 ? -3.923 -11.536 -5.653 1.00 94.75 87 LYS A O 1
ATOM 668 N N . CYS A 1 88 ? -2.489 -10.567 -7.084 1.00 96.00 88 CYS A N 1
ATOM 669 C CA . CYS A 1 88 ? -2.549 -11.632 -8.097 1.00 96.00 88 CYS A CA 1
ATOM 670 C C . CYS A 1 88 ? -1.191 -12.267 -8.436 1.00 96.00 88 CYS A C 1
ATOM 672 O O . CYS A 1 88 ? -1.129 -13.098 -9.337 1.00 96.00 88 CYS A O 1
ATOM 674 N N . ASN A 1 89 ? -0.112 -11.866 -7.755 1.00 94.00 89 ASN A N 1
ATOM 675 C CA . ASN A 1 89 ? 1.270 -12.294 -8.003 1.00 94.00 89 ASN A CA 1
ATOM 676 C C . ASN A 1 89 ? 1.735 -12.112 -9.460 1.00 94.00 89 ASN A C 1
ATOM 678 O O . ASN A 1 89 ? 2.620 -12.818 -9.929 1.00 94.00 89 ASN A O 1
ATOM 682 N N . CYS A 1 90 ? 1.140 -11.169 -10.198 1.00 94.00 90 CYS A N 1
ATOM 683 C CA . CYS A 1 90 ? 1.602 -10.829 -11.538 1.00 94.00 90 CYS A CA 1
ATOM 684 C C . CYS A 1 90 ? 2.915 -10.055 -11.453 1.00 94.00 90 CYS A C 1
ATOM 686 O O . CYS A 1 90 ? 2.956 -8.990 -10.836 1.00 94.00 90 CYS A O 1
ATOM 688 N N . THR A 1 91 ? 3.933 -10.575 -12.123 1.00 94.44 91 THR A N 1
ATOM 689 C CA . THR A 1 91 ? 5.245 -9.954 -12.279 1.00 94.44 91 THR A CA 1
ATOM 690 C C . THR A 1 91 ? 5.283 -9.183 -13.592 1.00 94.44 91 THR A C 1
ATOM 692 O O . THR A 1 91 ? 4.862 -9.705 -14.624 1.00 94.44 91 THR A O 1
ATOM 695 N N . VAL A 1 92 ? 5.745 -7.937 -13.557 1.00 94.12 92 VAL A N 1
ATOM 696 C CA . VAL A 1 92 ? 5.846 -7.057 -14.724 1.00 94.12 92 VAL A CA 1
ATOM 697 C C . VAL A 1 92 ? 7.228 -6.414 -14.717 1.00 94.12 92 VAL A C 1
ATOM 699 O O . VAL A 1 92 ? 7.621 -5.804 -13.723 1.00 94.12 92 VAL A O 1
ATOM 702 N N . GLY A 1 93 ? 7.969 -6.570 -15.814 1.00 92.81 93 GLY A N 1
ATOM 703 C CA . GLY A 1 93 ? 9.205 -5.823 -16.034 1.00 92.81 93 GLY A CA 1
ATOM 704 C C . GLY A 1 93 ? 8.882 -4.363 -16.343 1.00 92.81 93 GLY A C 1
ATOM 705 O O . GLY A 1 93 ? 7.968 -4.087 -17.118 1.00 92.81 93 GLY A O 1
ATOM 706 N N . MET A 1 94 ? 9.597 -3.441 -15.709 1.00 91.00 94 MET A N 1
ATOM 707 C CA . MET A 1 94 ? 9.478 -2.006 -15.931 1.00 91.00 94 MET A CA 1
ATOM 708 C C . MET A 1 94 ? 10.834 -1.434 -16.328 1.00 91.00 94 MET A C 1
ATOM 710 O O . MET A 1 94 ? 11.833 -1.642 -15.639 1.00 91.00 94 MET A O 1
ATOM 714 N N . ASP A 1 95 ? 10.835 -0.652 -17.402 1.00 91.38 95 ASP A N 1
ATOM 715 C CA . ASP A 1 95 ? 12.031 0.053 -17.874 1.00 91.38 95 ASP A CA 1
ATOM 716 C C . ASP A 1 95 ? 12.340 1.283 -17.008 1.00 91.38 95 ASP A C 1
ATOM 718 O O . ASP A 1 95 ? 13.480 1.730 -16.907 1.00 91.38 95 ASP A O 1
ATOM 722 N N . VAL A 1 96 ? 11.309 1.830 -16.356 1.00 91.00 96 VAL A N 1
ATOM 723 C CA . VAL A 1 96 ? 11.397 3.058 -15.568 1.00 91.00 96 VAL A CA 1
ATOM 724 C C . VAL A 1 96 ? 11.703 2.727 -14.104 1.00 91.00 96 VAL A C 1
ATOM 726 O O . VAL A 1 96 ? 10.972 1.936 -13.487 1.00 91.00 96 VAL A O 1
ATOM 729 N N . PRO A 1 97 ? 12.726 3.348 -13.498 1.00 89.12 97 PRO A N 1
ATOM 730 C CA . PRO A 1 97 ? 13.073 3.108 -12.105 1.00 89.12 97 PRO A CA 1
ATOM 731 C C . PRO A 1 97 ? 12.019 3.710 -11.144 1.00 89.12 97 PRO A C 1
ATOM 733 O O . PRO A 1 97 ? 11.297 4.649 -11.507 1.00 89.12 97 PRO A O 1
ATOM 736 N N . PRO A 1 98 ? 11.875 3.169 -9.919 1.00 87.00 98 PRO A N 1
ATOM 737 C CA . PRO A 1 98 ? 10.823 3.556 -8.966 1.00 87.00 98 PRO A CA 1
ATOM 738 C C . PRO A 1 98 ? 10.920 5.010 -8.464 1.00 87.00 98 PRO A C 1
ATOM 740 O O . PRO A 1 98 ? 9.989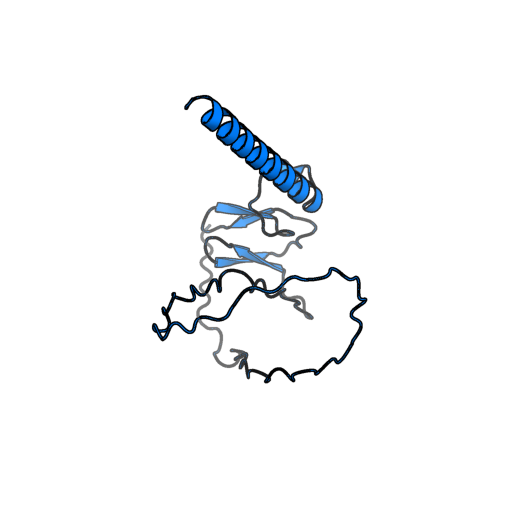 5.519 -7.834 1.00 87.00 98 PRO A O 1
ATOM 743 N N . GLU A 1 99 ? 12.034 5.699 -8.718 1.00 89.38 99 GLU A N 1
ATOM 744 C CA . GLU A 1 99 ? 12.230 7.114 -8.406 1.00 89.38 99 GLU A CA 1
ATOM 745 C C . GLU A 1 99 ? 11.425 8.036 -9.325 1.00 89.38 99 GLU A C 1
ATOM 747 O O . GLU A 1 99 ? 10.946 9.067 -8.855 1.00 89.38 99 GLU A O 1
ATOM 752 N N . GLN A 1 100 ? 11.270 7.668 -10.601 1.00 91.75 100 GLN A N 1
ATOM 753 C CA . GLN A 1 100 ? 10.569 8.479 -11.603 1.00 91.75 100 GLN A CA 1
ATOM 754 C C . GLN A 1 100 ? 9.068 8.202 -11.601 1.00 91.75 100 GLN A C 1
ATOM 756 O O . GLN A 1 100 ? 8.258 9.125 -11.644 1.00 91.75 100 GLN A O 1
ATOM 761 N N . GLU A 1 101 ? 8.693 6.929 -11.502 1.00 93.06 101 GLU A N 1
ATOM 762 C CA . GLU A 1 101 ? 7.299 6.512 -11.476 1.00 93.06 101 GLU A CA 1
ATOM 763 C C . GLU A 1 101 ? 7.040 5.739 -10.189 1.00 93.06 101 GLU A C 1
ATOM 765 O O . GLU A 1 101 ? 7.465 4.596 -10.047 1.00 93.06 101 GLU A O 1
ATOM 770 N N . GLN A 1 102 ? 6.360 6.374 -9.231 1.00 94.06 102 GLN A N 1
ATOM 771 C CA . GLN A 1 102 ? 6.078 5.774 -7.923 1.00 94.06 102 GLN A CA 1
ATOM 772 C C . GLN A 1 102 ? 4.859 4.849 -7.941 1.00 94.06 102 GLN A C 1
ATOM 774 O O . GLN A 1 102 ? 4.722 4.001 -7.060 1.00 94.06 102 GLN A O 1
ATOM 779 N N . LYS A 1 103 ? 3.966 5.013 -8.917 1.00 96.31 103 LYS A N 1
ATOM 780 C CA . LYS A 1 103 ? 2.724 4.252 -9.032 1.00 96.31 103 LYS A CA 1
ATOM 781 C C . LYS A 1 103 ? 2.936 3.058 -9.953 1.00 96.31 103 LYS A C 1
ATOM 783 O O . LYS A 1 103 ? 3.332 3.221 -11.097 1.00 96.31 103 LYS A O 1
ATOM 788 N N . PHE A 1 104 ? 2.616 1.863 -9.477 1.00 96.06 104 PHE A N 1
ATOM 789 C CA . PHE A 1 104 ? 2.524 0.663 -10.303 1.00 96.06 104 PHE A CA 1
ATOM 790 C C . PHE A 1 104 ? 1.060 0.271 -10.469 1.00 96.06 104 PHE A C 1
ATOM 792 O O . PHE A 1 104 ? 0.347 0.147 -9.477 1.00 96.06 104 PHE A O 1
ATOM 799 N N . CYS A 1 105 ? 0.624 0.032 -11.704 1.00 97.12 105 CYS A N 1
ATOM 800 C CA . CYS A 1 105 ? -0.709 -0.479 -12.016 1.00 97.12 105 CYS A CA 1
ATOM 801 C C . CYS A 1 105 ? -0.593 -1.914 -12.530 1.00 97.12 105 CYS A C 1
ATOM 803 O O . CYS A 1 105 ? 0.029 -2.163 -13.560 1.00 97.12 105 CYS A O 1
ATOM 805 N N . CYS A 1 106 ? -1.216 -2.868 -11.838 1.00 97.12 106 CYS A N 1
ATOM 806 C CA . CYS A 1 106 ? -1.199 -4.251 -12.288 1.00 97.12 106 CYS A CA 1
ATOM 807 C C . CYS A 1 106 ? -2.096 -4.435 -13.528 1.00 97.12 106 CYS A C 1
ATOM 809 O O . CYS A 1 106 ? -3.298 -4.187 -13.424 1.00 97.12 106 CYS A O 1
ATOM 811 N N . PRO A 1 107 ? -1.584 -4.969 -14.654 1.00 96.81 107 PRO A N 1
ATOM 812 C CA . PRO A 1 107 ? -2.375 -5.150 -15.874 1.00 96.81 107 PRO A CA 1
ATOM 813 C C . PRO A 1 107 ? -3.438 -6.255 -15.766 1.00 96.81 107 PRO A C 1
ATOM 815 O O . PRO A 1 107 ? -4.367 -6.288 -16.565 1.00 96.81 107 PRO A O 1
ATOM 818 N N . LYS A 1 108 ? -3.320 -7.177 -14.795 1.00 97.00 108 LYS A N 1
ATOM 819 C CA . LYS A 1 108 ? -4.279 -8.283 -14.614 1.00 97.00 108 LYS A CA 1
ATOM 820 C C . LYS A 1 108 ? -5.481 -7.906 -13.750 1.00 97.00 108 LYS A C 1
ATOM 822 O O . LYS A 1 108 ? -6.601 -8.276 -14.075 1.00 97.00 108 LYS A O 1
ATOM 827 N N . CYS A 1 109 ? -5.255 -7.221 -12.627 1.00 97.12 109 CYS A N 1
ATOM 828 C CA . CYS A 1 109 ? -6.309 -6.909 -11.652 1.00 97.12 109 CYS A CA 1
ATOM 829 C C . CYS A 1 109 ? -6.621 -5.413 -11.520 1.00 97.12 109 CYS A C 1
ATOM 831 O O . CYS A 1 109 ? -7.439 -5.048 -10.677 1.00 97.12 109 CYS A O 1
ATOM 833 N N . ASN A 1 110 ? -5.954 -4.551 -12.297 1.00 96.44 110 ASN A N 1
ATOM 834 C CA . ASN A 1 110 ? -6.092 -3.089 -12.284 1.00 96.44 110 ASN A CA 1
ATOM 835 C C . ASN A 1 110 ? -5.889 -2.427 -10.912 1.00 96.44 110 ASN A C 1
ATOM 837 O O . ASN A 1 110 ? -6.222 -1.260 -10.721 1.00 96.44 110 ASN A O 1
ATOM 841 N N . CYS A 1 111 ? -5.333 -3.152 -9.942 1.00 96.69 111 CYS A N 1
ATOM 842 C CA . CYS A 1 111 ? -4.991 -2.581 -8.651 1.00 96.69 111 CYS A CA 1
ATOM 843 C C . CYS A 1 111 ? -3.698 -1.780 -8.781 1.00 96.69 111 CYS A C 1
ATOM 845 O O . CYS A 1 111 ? -2.759 -2.213 -9.457 1.00 96.69 111 CYS A O 1
ATOM 847 N N . ALA A 1 112 ? -3.665 -0.629 -8.116 1.00 96.94 112 ALA A N 1
ATOM 848 C CA . ALA A 1 112 ? -2.513 0.251 -8.097 1.00 96.94 112 ALA A CA 1
ATOM 849 C C . ALA A 1 112 ? -1.825 0.206 -6.729 1.00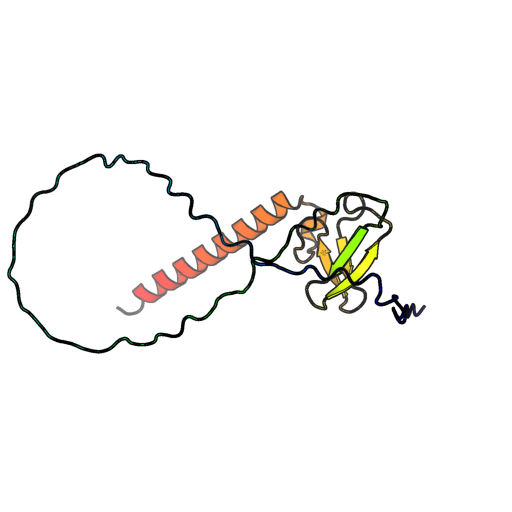 96.94 112 ALA A C 1
ATOM 851 O O . ALA A 1 112 ? -2.498 0.173 -5.699 1.00 96.94 112 ALA A O 1
ATOM 852 N N . PHE A 1 113 ? -0.495 0.217 -6.721 1.00 96.06 113 PHE A N 1
ATOM 853 C CA . PHE A 1 113 ? 0.329 0.165 -5.512 1.00 96.06 113 PHE A CA 1
ATOM 854 C C . PHE A 1 113 ? 1.500 1.141 -5.623 1.00 96.06 113 PHE A C 1
ATOM 856 O O . PHE A 1 113 ? 1.916 1.504 -6.726 1.00 96.06 113 PHE A O 1
ATOM 863 N N . CYS A 1 114 ? 2.030 1.576 -4.485 1.00 96.12 114 CYS A N 1
ATOM 864 C CA . CYS A 1 114 ? 3.249 2.372 -4.436 1.00 96.12 114 CYS A CA 1
ATOM 865 C C . CYS A 1 114 ? 4.471 1.464 -4.581 1.00 96.12 114 CYS A C 1
ATOM 867 O O . CYS A 1 114 ? 4.663 0.563 -3.778 1.00 96.12 114 CYS A O 1
ATOM 869 N N . ARG A 1 115 ? 5.348 1.739 -5.548 1.00 94.25 115 ARG A N 1
ATOM 870 C CA . ARG A 1 115 ? 6.578 0.966 -5.799 1.00 94.25 115 ARG A CA 1
ATOM 871 C C . ARG A 1 115 ? 7.641 1.102 -4.705 1.00 94.25 115 ARG A C 1
ATOM 873 O O . ARG A 1 115 ? 8.622 0.373 -4.727 1.00 94.25 115 ARG A O 1
ATOM 880 N N . LYS A 1 116 ? 7.490 2.071 -3.795 1.00 93.88 116 LYS A N 1
ATOM 881 C CA . LYS A 1 116 ? 8.450 2.334 -2.710 1.00 93.88 116 LYS A CA 1
ATOM 882 C C . LYS A 1 116 ? 8.051 1.691 -1.387 1.00 93.88 116 LYS A C 1
ATOM 884 O O . LYS A 1 116 ? 8.921 1.227 -0.660 1.00 93.88 116 LYS A O 1
ATOM 889 N N . CYS A 1 117 ? 6.763 1.720 -1.047 1.00 94.56 117 CYS A N 1
ATOM 890 C CA . CYS A 1 117 ? 6.267 1.192 0.226 1.00 94.56 117 CYS A CA 1
ATOM 891 C C . CYS A 1 117 ? 5.312 0.008 0.079 1.00 94.56 117 CYS A C 1
ATOM 893 O O . CYS A 1 117 ? 4.816 -0.465 1.094 1.00 94.56 117 CYS A O 1
ATOM 895 N N . ASP A 1 118 ? 5.036 -0.443 -1.147 1.00 93.31 118 ASP A N 1
ATOM 896 C CA . ASP A 1 118 ? 4.195 -1.605 -1.466 1.00 93.31 118 ASP A CA 1
ATOM 897 C C . ASP A 1 118 ? 2.731 -1.517 -0.978 1.00 93.31 118 ASP A C 1
ATOM 899 O O . ASP A 1 118 ? 1.951 -2.465 -1.090 1.00 93.31 118 ASP A O 1
ATOM 903 N N . GLU A 1 119 ? 2.321 -0.349 -0.479 1.00 94.81 119 GLU A N 1
ATOM 904 C CA . GLU A 1 119 ? 0.954 -0.065 -0.042 1.00 94.81 119 GLU A CA 1
ATOM 905 C C . GLU A 1 119 ? 0.025 0.218 -1.230 1.00 94.81 119 GLU A C 1
ATOM 907 O O . GLU A 1 119 ? 0.452 0.656 -2.303 1.00 94.81 119 GLU A O 1
ATOM 912 N N . GLU A 1 120 ? -1.277 -0.012 -1.037 1.00 95.75 120 GLU A N 1
ATOM 913 C CA . GLU A 1 120 ? -2.294 0.293 -2.050 1.00 95.75 120 GLU A CA 1
ATOM 914 C C . GLU A 1 120 ? -2.313 1.796 -2.361 1.00 95.75 120 GLU A C 1
ATOM 916 O O . GLU A 1 120 ? -2.396 2.640 -1.464 1.00 95.75 120 GLU A O 1
ATOM 921 N N . TRP A 1 121 ? -2.226 2.128 -3.650 1.00 96.75 121 TRP A N 1
ATOM 922 C CA . TRP A 1 121 ? -2.128 3.507 -4.108 1.00 96.75 121 TRP A CA 1
ATOM 923 C C . TRP A 1 121 ? -3.441 4.242 -3.858 1.00 96.75 121 TRP A C 1
ATOM 925 O O . TRP A 1 121 ? -4.505 3.804 -4.300 1.00 96.75 121 TRP A O 1
ATOM 935 N N . LYS A 1 122 ? -3.354 5.400 -3.206 1.00 96.19 122 LYS A N 1
ATOM 936 C CA . LYS A 1 122 ? -4.475 6.328 -3.017 1.00 96.19 122 LYS A CA 1
ATOM 937 C C . LYS A 1 122 ? -4.119 7.688 -3.597 1.00 96.19 122 LYS A C 1
ATOM 939 O O . LYS A 1 122 ? -2.950 7.974 -3.827 1.00 96.19 122 LYS A O 1
ATOM 944 N N . GLU A 1 123 ? -5.109 8.533 -3.845 1.00 95.56 123 GLU A N 1
ATOM 945 C CA . GLU A 1 123 ? -4.863 9.865 -4.412 1.00 95.56 123 GLU A CA 1
ATOM 946 C C . GLU A 1 123 ? -3.964 10.717 -3.508 1.00 95.56 123 GLU A C 1
ATOM 948 O O . GLU A 1 123 ? -3.124 11.456 -4.017 1.00 95.56 123 GLU A O 1
ATOM 953 N N . GLU A 1 124 ? -4.029 10.525 -2.184 1.00 95.12 124 GLU A N 1
ATOM 954 C CA . GLU A 1 124 ? -3.179 11.258 -1.238 1.00 95.12 124 GLU A CA 1
ATOM 955 C C . GLU A 1 124 ? -1.683 10.915 -1.376 1.00 95.12 124 GLU A C 1
ATOM 957 O O . GLU A 1 124 ? -0.834 11.691 -0.944 1.00 95.12 124 GLU A O 1
ATOM 962 N N . HIS A 1 125 ? -1.332 9.779 -1.996 1.00 95.06 125 HIS A N 1
ATOM 963 C CA . HIS A 1 125 ? 0.063 9.431 -2.294 1.00 95.06 125 HIS A CA 1
ATOM 964 C C . HIS A 1 125 ? 0.688 10.334 -3.370 1.00 95.06 125 HIS A C 1
ATOM 966 O O . HIS A 1 125 ? 1.910 10.396 -3.449 1.00 95.06 125 HIS A O 1
ATOM 972 N N . ASN A 1 126 ? -0.113 11.035 -4.186 1.00 94.25 126 ASN A N 1
ATOM 973 C CA . ASN A 1 126 ? 0.412 11.977 -5.182 1.00 94.25 126 ASN A CA 1
ATOM 974 C C . ASN A 1 126 ? 1.032 13.224 -4.530 1.00 94.25 126 ASN A C 1
ATOM 976 O O . ASN A 1 126 ? 1.931 13.833 -5.101 1.00 94.25 126 ASN A O 1
ATOM 980 N N . GLU A 1 127 ? 0.541 13.609 -3.350 1.00 96.00 127 GLU A N 1
ATOM 981 C CA . GLU A 1 127 ? 0.924 14.850 -2.663 1.00 96.00 127 GLU A CA 1
ATOM 982 C C . GLU A 1 127 ? 1.883 14.609 -1.489 1.00 96.00 127 GLU A C 1
ATOM 984 O O . GLU A 1 127 ? 2.506 15.545 -0.989 1.00 96.00 127 GLU A O 1
ATOM 989 N N . LEU A 1 128 ? 2.001 13.360 -1.031 1.00 96.06 128 LEU A N 1
ATOM 990 C CA . LEU A 1 128 ? 2.729 12.989 0.180 1.00 96.06 128 LEU A CA 1
ATOM 991 C C . LEU A 1 128 ? 3.847 11.993 -0.120 1.00 96.06 128 LEU A C 1
ATOM 993 O O . LEU A 1 128 ? 3.687 11.058 -0.902 1.00 96.06 128 LEU A O 1
ATOM 997 N N . SER A 1 129 ? 4.966 12.122 0.594 1.00 96.06 129 SER A N 1
ATOM 998 C CA . SER A 1 129 ? 5.981 11.067 0.607 1.00 96.06 129 SER A CA 1
ATOM 999 C C . SER A 1 129 ? 5.439 9.792 1.268 1.00 96.06 129 SER A C 1
ATOM 1001 O O . SER A 1 129 ? 4.522 9.844 2.091 1.00 96.06 129 SER A O 1
ATOM 1003 N N . CYS A 1 130 ? 6.032 8.631 0.972 1.00 96.06 130 CYS A N 1
ATOM 1004 C CA . CYS A 1 130 ? 5.610 7.365 1.585 1.00 96.06 130 CYS A CA 1
ATOM 1005 C C . CYS A 1 130 ? 5.667 7.412 3.123 1.00 96.06 130 CYS A C 1
ATOM 1007 O O . CYS A 1 130 ? 4.790 6.868 3.789 1.00 96.06 130 CYS A O 1
ATOM 1009 N N . GLU A 1 131 ? 6.648 8.117 3.698 1.00 96.56 131 GLU A N 1
ATOM 1010 C CA . GLU A 1 131 ? 6.753 8.313 5.150 1.00 96.56 131 GLU A CA 1
ATOM 1011 C C . GLU A 1 131 ? 5.621 9.181 5.711 1.00 96.56 131 GLU A C 1
ATOM 1013 O O . GLU A 1 131 ? 5.057 8.878 6.765 1.00 96.56 131 GLU A O 1
ATOM 1018 N N . GLN A 1 132 ? 5.276 10.271 5.019 1.00 97.19 132 GLN A N 1
ATOM 1019 C CA . GLN A 1 132 ? 4.169 11.142 5.415 1.00 97.19 132 GLN A CA 1
ATOM 1020 C C . GLN A 1 132 ? 2.831 10.411 5.305 1.00 97.19 132 GLN A C 1
ATOM 1022 O O . GLN A 1 132 ? 2.009 10.502 6.217 1.00 97.19 132 GLN A O 1
ATOM 1027 N N . PHE A 1 133 ? 2.635 9.641 4.234 1.00 96.81 133 PHE A N 1
ATOM 1028 C CA . PHE A 1 133 ? 1.448 8.818 4.053 1.00 96.81 133 PHE A CA 1
ATOM 1029 C C . PHE A 1 133 ? 1.331 7.747 5.144 1.00 96.81 133 PHE A C 1
ATOM 1031 O O . PHE A 1 133 ? 0.263 7.601 5.736 1.00 96.81 133 PHE A O 1
ATOM 1038 N N . ALA A 1 134 ? 2.427 7.063 5.491 1.00 95.25 134 ALA A N 1
ATOM 1039 C CA . ALA A 1 134 ? 2.448 6.092 6.586 1.00 95.25 134 ALA A CA 1
ATOM 1040 C C . ALA A 1 134 ? 2.059 6.736 7.929 1.00 95.25 134 ALA A C 1
ATOM 1042 O O . ALA A 1 134 ? 1.188 6.223 8.635 1.00 95.25 134 ALA A O 1
ATOM 1043 N N . LYS A 1 135 ? 2.618 7.913 8.252 1.00 96.81 135 LYS A N 1
ATOM 1044 C CA . LYS A 1 135 ? 2.223 8.692 9.441 1.00 96.81 135 LYS A CA 1
ATOM 1045 C C . LYS A 1 135 ? 0.744 9.081 9.400 1.00 96.81 135 LYS A C 1
ATOM 1047 O O . LYS A 1 135 ? 0.060 8.985 10.417 1.00 96.81 135 LYS A O 1
ATOM 1052 N N . GLN A 1 136 ? 0.233 9.487 8.239 1.00 96.25 136 GLN A N 1
ATOM 1053 C CA . GLN A 1 136 ? -1.173 9.850 8.077 1.00 96.25 136 GLN A CA 1
ATOM 1054 C C . GLN A 1 136 ? -2.101 8.640 8.275 1.00 96.25 136 GLN A C 1
ATOM 1056 O O . GLN A 1 136 ? -3.124 8.764 8.950 1.00 96.25 136 GLN A O 1
ATOM 1061 N N . GLN A 1 137 ? -1.753 7.466 7.732 1.00 94.62 137 GLN A N 1
ATOM 1062 C CA . GLN A 1 137 ? -2.522 6.237 7.951 1.00 94.62 137 GLN A CA 1
ATOM 1063 C C . GLN A 1 137 ? -2.512 5.825 9.423 1.00 94.62 137 GLN A C 1
ATOM 1065 O O . GLN A 1 137 ? -3.573 5.503 9.958 1.00 94.62 137 GLN A O 1
ATOM 1070 N N . GLN A 1 138 ? -1.361 5.928 10.095 1.00 95.62 138 GLN A N 1
ATOM 1071 C CA . GLN A 1 138 ? -1.249 5.655 11.528 1.00 95.62 138 GLN A CA 1
ATOM 1072 C C . GLN A 1 138 ? -2.138 6.598 12.356 1.00 95.62 138 GLN A C 1
ATOM 1074 O O . GLN A 1 138 ? -2.918 6.158 13.196 1.00 95.62 138 GLN A O 1
ATOM 1079 N N . GLN A 1 139 ? -2.116 7.902 12.069 1.00 96.81 139 GLN A N 1
ATOM 1080 C CA . GLN A 1 139 ? -2.987 8.863 12.754 1.00 96.81 139 GLN A CA 1
ATOM 1081 C C . GLN A 1 139 ? -4.477 8.575 12.510 1.00 96.81 139 GLN A C 1
ATOM 1083 O O . GLN A 1 139 ? -5.293 8.676 13.431 1.00 96.81 139 GLN A O 1
ATOM 1088 N N . LYS A 1 140 ? -4.852 8.196 11.279 1.00 95.00 140 LYS A N 1
ATOM 1089 C CA . LYS A 1 140 ? -6.225 7.795 10.935 1.00 95.00 140 LYS A CA 1
ATOM 1090 C C . LYS A 1 140 ? -6.641 6.535 11.715 1.00 95.00 140 LYS A C 1
ATOM 1092 O O . LYS A 1 140 ? -7.763 6.497 12.230 1.00 95.00 140 LYS A O 1
ATOM 1097 N N . SER A 1 141 ? -5.765 5.532 11.852 1.00 94.81 141 SER A N 1
ATOM 1098 C CA . SER A 1 141 ? -6.054 4.321 12.634 1.00 94.81 141 SER A CA 1
ATOM 1099 C C . SER A 1 141 ? -6.169 4.602 14.129 1.00 94.81 141 SER A C 1
ATOM 1101 O O . SER A 1 141 ? -7.131 4.145 14.748 1.00 94.81 141 SER A O 1
ATOM 1103 N N . ASP A 1 142 ? -5.266 5.405 14.691 1.00 95.81 142 ASP A N 1
ATOM 1104 C CA . ASP A 1 142 ? -5.259 5.750 16.117 1.00 95.81 142 ASP A CA 1
ATOM 1105 C C . ASP A 1 142 ? -6.519 6.536 16.489 1.00 95.81 142 ASP A C 1
ATOM 1107 O O . ASP A 1 142 ? -7.205 6.226 17.466 1.00 95.81 142 ASP A O 1
ATOM 1111 N N . ARG A 1 143 ? -6.911 7.499 15.643 1.00 96.25 143 ARG A N 1
ATOM 1112 C CA . ARG A 1 143 ? -8.162 8.246 15.810 1.00 96.25 143 ARG A CA 1
ATOM 1113 C C . ARG A 1 143 ? -9.381 7.324 15.765 1.00 96.25 143 ARG A C 1
ATOM 1115 O O . ARG A 1 143 ? -10.305 7.499 16.558 1.00 96.25 143 ARG A O 1
ATOM 1122 N N . ARG A 1 144 ? -9.396 6.332 14.868 1.00 95.44 144 ARG A N 1
ATOM 1123 C CA . ARG A 1 144 ? -10.488 5.349 14.785 1.00 95.44 144 ARG A CA 1
ATOM 1124 C C . ARG A 1 144 ? -10.541 4.462 16.030 1.00 95.44 144 ARG A C 1
ATOM 1126 O O . ARG A 1 144 ? -11.632 4.244 16.554 1.00 95.44 144 ARG A O 1
ATOM 1133 N N . GLN A 1 145 ? -9.398 3.994 16.531 1.00 95.88 145 GLN A N 1
ATOM 1134 C CA . GLN A 1 145 ? -9.336 3.221 17.775 1.00 95.88 145 GLN A CA 1
ATOM 1135 C C . GLN A 1 145 ? -9.820 4.036 18.981 1.00 95.88 145 GLN A C 1
ATOM 1137 O O . GLN A 1 145 ? -10.616 3.535 19.775 1.00 95.88 145 GLN A O 1
ATOM 1142 N N . LEU A 1 146 ? -9.423 5.308 19.084 1.00 96.00 146 LEU A N 1
ATOM 1143 C CA . LEU A 1 146 ? -9.865 6.199 20.158 1.00 96.00 146 LEU A CA 1
ATOM 1144 C C . LEU A 1 146 ? -11.388 6.410 20.146 1.00 96.00 146 LEU A C 1
ATOM 1146 O O . LEU A 1 146 ? -12.027 6.406 21.200 1.00 96.00 146 LEU A O 1
ATOM 1150 N N . LEU A 1 147 ? -11.986 6.554 18.957 1.00 95.44 147 LEU A N 1
ATOM 1151 C CA . LEU A 1 147 ? -13.440 6.660 18.805 1.00 95.44 147 LEU A CA 1
ATOM 1152 C C . LEU A 1 147 ? -14.154 5.378 19.254 1.00 95.44 147 LEU A C 1
ATOM 1154 O O . LEU A 1 147 ? -15.121 5.461 20.011 1.00 95.44 147 LEU A O 1
ATOM 1158 N N . LEU A 1 148 ? -13.653 4.202 18.861 1.00 94.50 148 LEU A N 1
ATOM 1159 C CA . LEU A 1 148 ? -14.210 2.918 19.301 1.00 94.50 148 LEU A CA 1
ATOM 1160 C C . LEU A 1 148 ? -14.138 2.769 20.826 1.00 94.50 148 LEU A C 1
ATOM 1162 O O . LEU A 1 148 ? -15.140 2.439 21.463 1.00 94.50 148 LEU A O 1
ATOM 1166 N N . TYR A 1 149 ? -12.995 3.099 21.430 1.00 93.56 149 TYR A N 1
ATOM 1167 C CA . TYR A 1 149 ? -12.832 3.075 22.883 1.00 93.56 149 TYR A CA 1
ATOM 1168 C C . TYR A 1 149 ? -13.847 3.984 23.597 1.00 93.56 149 TYR A C 1
ATOM 1170 O O . TYR A 1 149 ? -14.481 3.565 24.568 1.00 93.56 149 TYR A O 1
ATOM 1178 N N . ARG A 1 150 ? -14.065 5.203 23.083 1.00 93.31 150 ARG A N 1
ATOM 1179 C CA . ARG A 1 150 ? -15.049 6.145 23.640 1.00 93.31 150 ARG A CA 1
ATOM 1180 C C . ARG A 1 150 ? -16.472 5.584 23.584 1.00 93.31 150 ARG A C 1
ATOM 1182 O O . ARG A 1 150 ? -17.152 5.568 24.604 1.00 93.31 150 ARG A O 1
ATOM 1189 N N . THR A 1 151 ? -16.883 5.032 22.440 1.00 92.56 151 THR A N 1
ATOM 1190 C CA . THR A 1 151 ? -18.228 4.439 22.290 1.00 92.56 151 THR A CA 1
ATOM 1191 C C . THR A 1 151 ? -18.466 3.249 23.226 1.00 92.56 151 THR A C 1
ATOM 1193 O O . THR A 1 151 ? -19.556 3.097 23.784 1.00 92.56 151 THR A O 1
ATOM 1196 N N . HIS A 1 152 ? -17.436 2.435 23.474 1.00 88.00 152 HIS A N 1
ATOM 1197 C CA . HIS A 1 152 ? -17.521 1.318 24.413 1.00 88.00 152 HIS A CA 1
ATOM 1198 C C . HIS A 1 152 ? -17.611 1.791 25.875 1.00 88.00 152 HIS A C 1
ATOM 1200 O O . HIS A 1 152 ? -18.249 1.140 26.706 1.00 88.00 152 HIS A O 1
ATOM 1206 N N . ARG A 1 153 ? -16.971 2.914 26.224 1.00 86.62 153 ARG A N 1
ATOM 1207 C CA . ARG A 1 153 ? -17.057 3.496 27.571 1.00 86.62 153 ARG A CA 1
ATOM 1208 C C . ARG A 1 153 ? -18.455 4.047 27.857 1.00 86.62 153 ARG A C 1
ATOM 1210 O O . ARG A 1 153 ? -19.000 3.755 28.917 1.00 86.62 153 ARG A O 1
ATOM 1217 N N . ASP A 1 154 ? -19.049 4.754 26.900 1.00 86.19 154 ASP A N 1
ATOM 1218 C CA . ASP A 1 154 ? -20.381 5.356 27.059 1.00 86.19 154 ASP A CA 1
ATOM 1219 C C . ASP A 1 154 ? -21.495 4.297 27.114 1.00 86.19 154 ASP A C 1
ATOM 1221 O O . ASP A 1 154 ? -22.486 4.459 27.825 1.00 86.19 154 ASP A O 1
ATOM 1225 N N . SER A 1 155 ? -21.312 3.166 26.425 1.00 84.06 155 SER A N 1
ATOM 1226 C CA . SER A 1 155 ? -22.265 2.046 26.457 1.00 84.06 155 SER A CA 1
ATOM 1227 C C . SER A 1 155 ? -22.330 1.360 27.827 1.00 84.06 155 SER A C 1
ATOM 1229 O O . SER A 1 155 ? -23.395 0.896 28.223 1.00 84.06 155 SER A O 1
ATOM 1231 N N . ARG A 1 156 ? -21.225 1.340 28.589 1.00 82.00 156 ARG A N 1
ATOM 1232 C CA . ARG A 1 156 ? -21.196 0.775 29.951 1.00 82.00 156 ARG A CA 1
ATOM 1233 C C . ARG A 1 156 ? -21.954 1.614 30.981 1.00 82.00 156 ARG A C 1
ATOM 1235 O O . ARG A 1 156 ? -22.392 1.068 31.984 1.00 82.00 156 ARG A O 1
ATOM 1242 N N . PHE A 1 157 ? -22.110 2.914 30.745 1.00 78.12 157 PHE A N 1
ATOM 1243 C CA . PHE A 1 157 ? -22.830 3.803 31.662 1.00 78.12 157 PHE A CA 1
ATOM 1244 C C . PHE A 1 157 ? -24.349 3.775 31.476 1.00 78.12 157 PHE A C 1
ATOM 1246 O O . PHE A 1 157 ? -25.066 4.214 32.362 1.00 78.12 157 PHE A O 1
ATOM 1253 N N . LYS A 1 158 ? -24.849 3.258 30.348 1.00 75.19 158 LYS A N 1
ATOM 1254 C CA . LYS A 1 158 ? -26.292 3.182 30.062 1.00 75.19 158 LYS A CA 1
ATOM 1255 C C . LYS A 1 158 ? -26.962 1.902 30.573 1.00 75.19 158 LYS A C 1
ATOM 1257 O O . LYS A 1 158 ? -28.155 1.731 30.356 1.00 75.19 158 LYS A O 1
ATOM 1262 N N . SER A 1 159 ? -26.207 0.991 31.188 1.00 71.19 159 SER A N 1
ATOM 1263 C CA . SER A 1 159 ? -26.717 -0.289 31.701 1.00 71.19 159 SER A CA 1
ATOM 1264 C C . SER A 1 159 ? -26.890 -0.320 33.227 1.00 71.19 159 SER A C 1
ATOM 1266 O O . SER A 1 159 ? -26.954 -1.408 33.793 1.00 71.19 159 SER A O 1
ATOM 1268 N N . TRP A 1 160 ? -26.894 0.844 33.877 1.00 59.31 160 TRP A N 1
ATOM 1269 C CA . TRP A 1 160 ? -27.165 1.053 35.304 1.00 59.31 160 TRP A CA 1
ATOM 1270 C C . TRP A 1 160 ? -28.326 2.035 35.430 1.00 59.31 160 TRP A C 1
ATOM 1272 O O . TRP A 1 160 ? -29.149 1.836 36.346 1.00 59.31 160 TRP A O 1
#

Foldseek 3Di:
DDDPPDPDDDPPVPPPPPPPPPPPPDPPPDDDDDDDDDDDDDDDDDDDDDDDDDDDPDDPPPPVDDDPPVVPPDPDDCQADWDAQPVPRDIDGDNDDCVVPQWDADPPPRWIAGPPPRHGDDPVCVVDPPVRVVVVVVVVVVVVVVVVVVVVVVVVVVVD

Secondary structure (DSSP, 8-state):
-----------GGG--------------------PPP----------------------------S---------SS---EEEE-TTT--EEEESS-TTT--EEE-TTT--EEETTT-PBP-GGGGTS-HHHHHHHHHHHHHHHHHHHHHHHHHHHHTT-

pLDDT: mean 71.75, std 22.19, range [32.09, 97.19]

Radius of gyration: 27.38 Å; chains: 1; bounding box: 53×49×83 Å